Protein AF-A0A521YF79-F1 (afdb_monomer)

Structure (mmCIF, N/CA/C/O backbone):
data_AF-A0A521YF79-F1
#
_entry.id   AF-A0A521YF79-F1
#
loop_
_atom_site.group_PDB
_atom_site.id
_atom_site.type_symbol
_atom_site.label_atom_id
_atom_site.label_alt_id
_atom_site.label_comp_id
_atom_site.label_asym_id
_atom_site.label_entity_id
_atom_site.label_seq_id
_atom_site.pdbx_PDB_ins_code
_atom_site.Cartn_x
_atom_site.Cartn_y
_atom_site.Cartn_z
_atom_site.occupancy
_atom_site.B_iso_or_equiv
_atom_site.auth_seq_id
_atom_site.auth_comp_id
_atom_site.auth_asym_id
_atom_site.auth_atom_id
_atom_site.pdbx_PDB_model_num
ATOM 1 N N . MET A 1 1 ? -11.807 -12.920 22.737 1.00 32.53 1 MET A N 1
ATOM 2 C CA . MET A 1 1 ? -11.518 -11.743 23.585 1.00 32.53 1 MET A CA 1
ATOM 3 C C . MET A 1 1 ? -12.233 -10.528 22.990 1.00 32.53 1 MET A C 1
ATOM 5 O O . MET A 1 1 ? -11.825 -10.024 21.957 1.00 32.53 1 MET A O 1
ATOM 9 N N . THR A 1 2 ? -13.391 -10.217 23.580 1.00 38.47 2 THR A N 1
ATOM 10 C CA . THR A 1 2 ? -14.218 -8.989 23.539 1.00 38.47 2 THR A CA 1
ATOM 11 C C . THR A 1 2 ? -14.246 -8.106 22.280 1.00 38.47 2 THR A C 1
ATOM 13 O O . THR A 1 2 ? -13.446 -7.185 22.132 1.00 38.47 2 THR A O 1
ATOM 16 N N . ALA A 1 3 ? -15.305 -8.268 21.481 1.00 43.59 3 ALA A N 1
ATOM 17 C CA . ALA A 1 3 ? -15.919 -7.155 20.762 1.00 43.59 3 ALA A CA 1
ATOM 18 C C . ALA A 1 3 ? -16.596 -6.236 21.797 1.00 43.59 3 ALA A C 1
ATOM 20 O O . ALA A 1 3 ? -17.521 -6.664 22.485 1.00 43.59 3 ALA A O 1
ATOM 21 N N . LYS A 1 4 ? -16.115 -5.001 21.970 1.00 49.34 4 LYS A N 1
ATOM 22 C CA . LYS A 1 4 ? -16.748 -4.004 22.848 1.00 49.34 4 LYS A CA 1
ATOM 23 C C . LYS A 1 4 ? -16.810 -2.657 22.126 1.00 49.34 4 LYS A C 1
ATOM 25 O O . LYS A 1 4 ? -15.784 -2.159 21.680 1.00 49.34 4 LYS A O 1
ATOM 30 N N . ASN A 1 5 ? -18.031 -2.126 22.026 1.00 42.56 5 ASN A N 1
ATOM 31 C CA . ASN A 1 5 ? -18.430 -0.781 21.594 1.00 42.56 5 ASN A CA 1
ATOM 32 C C . ASN A 1 5 ? -17.897 -0.275 20.244 1.00 42.56 5 ASN A C 1
ATOM 34 O O . ASN A 1 5 ? -16.921 0.469 20.190 1.00 42.56 5 ASN A O 1
ATOM 38 N N . ARG A 1 6 ? -18.631 -0.560 19.159 1.00 48.97 6 ARG A N 1
ATOM 39 C CA . ARG A 1 6 ? -18.627 0.302 17.966 1.00 48.97 6 ARG A CA 1
ATOM 40 C C . ARG A 1 6 ? -19.887 1.183 17.998 1.00 48.97 6 ARG A C 1
ATOM 42 O O . ARG A 1 6 ? -20.964 0.632 18.224 1.00 48.97 6 ARG A O 1
ATOM 49 N N . PRO A 1 7 ? -19.776 2.514 17.828 1.00 41.75 7 PRO A N 1
ATOM 50 C CA . PRO A 1 7 ? -20.937 3.399 17.773 1.00 41.75 7 PRO A CA 1
ATOM 51 C C . PRO A 1 7 ? -21.887 2.954 16.653 1.00 41.75 7 PRO A C 1
ATOM 53 O O . PRO A 1 7 ? -21.443 2.594 15.558 1.00 41.75 7 PRO A O 1
ATOM 56 N N . ALA A 1 8 ? -23.188 2.946 16.950 1.00 38.41 8 ALA A N 1
ATOM 57 C CA . ALA A 1 8 ? -24.233 2.604 15.994 1.00 38.41 8 ALA A CA 1
ATOM 58 C C . ALA A 1 8 ? -24.123 3.527 14.766 1.00 38.41 8 ALA A C 1
ATOM 60 O O . ALA A 1 8 ? -24.220 4.743 14.898 1.00 38.41 8 ALA A O 1
ATOM 61 N N . GLY A 1 9 ? -23.856 2.948 13.590 1.00 41.12 9 GLY A N 1
ATOM 62 C CA . GLY A 1 9 ? -23.744 3.675 12.317 1.00 41.12 9 GLY A CA 1
ATOM 63 C C . GLY A 1 9 ? -22.442 3.458 11.537 1.00 41.12 9 GLY A C 1
ATOM 64 O O . GLY A 1 9 ? -22.407 3.738 10.342 1.00 41.12 9 GLY A O 1
ATOM 65 N N . VAL A 1 10 ? -21.384 2.905 12.147 1.00 46.41 10 VAL A N 1
ATOM 66 C CA . VAL A 1 10 ? -20.130 2.615 11.421 1.00 46.41 10 VAL A CA 1
ATOM 67 C C . VAL A 1 10 ? -20.162 1.193 10.856 1.00 46.41 10 VAL A C 1
ATOM 69 O O . VAL A 1 10 ? -19.776 0.228 11.519 1.00 46.41 10 VAL A O 1
ATOM 72 N N . PHE A 1 11 ? -20.619 1.060 9.608 1.00 42.28 11 PHE A N 1
ATOM 73 C CA . PHE A 1 11 ? -20.549 -0.194 8.852 1.00 42.28 11 PHE A CA 1
ATOM 74 C C . PHE A 1 11 ? -19.106 -0.426 8.378 1.00 42.28 11 PHE A C 1
ATOM 76 O O . PHE A 1 11 ? -18.730 -0.075 7.260 1.00 42.28 11 PHE A O 1
ATOM 83 N N . CYS A 1 12 ? -18.251 -0.956 9.254 1.00 48.25 12 CYS A N 1
ATOM 84 C CA . CYS A 1 12 ? -16.934 -1.435 8.840 1.00 48.25 12 CYS A CA 1
ATOM 85 C C . CYS A 1 12 ? -17.114 -2.586 7.846 1.00 48.25 12 CYS A C 1
ATOM 87 O O . CYS A 1 12 ? -18.005 -3.411 8.024 1.00 48.25 12 CYS A O 1
ATOM 89 N N . ILE A 1 13 ? -16.236 -2.699 6.849 1.00 57.06 13 ILE A N 1
ATOM 90 C CA . ILE A 1 13 ? -16.133 -3.947 6.079 1.00 57.06 13 ILE A CA 1
ATOM 91 C C . ILE A 1 13 ? -15.818 -5.045 7.114 1.00 57.06 13 ILE A C 1
ATOM 93 O O . ILE A 1 13 ? -14.790 -4.959 7.781 1.00 57.06 13 ILE A O 1
ATOM 97 N N . GLU A 1 14 ? -16.700 -6.008 7.370 1.00 50.09 14 GLU A N 1
ATOM 98 C CA . GLU A 1 14 ? -16.468 -7.023 8.412 1.00 50.09 14 GLU A CA 1
ATOM 99 C C . GLU A 1 14 ? -15.633 -8.198 7.866 1.00 50.09 14 GLU A C 1
ATOM 101 O O . GLU A 1 14 ? -15.559 -8.406 6.659 1.00 50.09 14 GLU A O 1
ATOM 106 N N . GLY A 1 15 ? -14.920 -8.920 8.737 1.00 63.69 15 GLY A N 1
ATOM 107 C CA . GLY A 1 15 ? -14.147 -10.124 8.380 1.00 63.69 15 GLY A CA 1
ATOM 108 C C . GLY A 1 15 ? -12.692 -9.894 7.944 1.00 63.69 15 GLY A C 1
ATOM 109 O O . GLY A 1 15 ? -11.784 -10.470 8.539 1.00 63.69 15 GLY A O 1
ATOM 110 N N . GLU A 1 16 ? -12.434 -9.019 6.966 1.00 68.94 16 GLU A N 1
ATOM 111 C CA . GLU A 1 16 ? -11.129 -9.020 6.274 1.00 68.94 16 GLU A CA 1
ATOM 112 C C . GLU A 1 16 ? -10.067 -8.063 6.845 1.00 68.94 16 GLU A C 1
ATOM 114 O O . GLU A 1 16 ? -10.344 -6.908 7.169 1.00 68.94 16 GLU A O 1
ATOM 119 N N . LYS A 1 17 ? -8.800 -8.495 6.924 1.00 86.50 17 LYS A N 1
ATOM 120 C CA . LYS A 1 17 ? -7.675 -7.638 7.375 1.00 86.50 17 LYS A CA 1
ATOM 121 C C . LYS A 1 17 ? -7.169 -6.674 6.293 1.00 86.50 17 LYS A C 1
ATOM 123 O O . LYS A 1 17 ? -6.394 -5.763 6.601 1.00 86.50 17 LYS A O 1
ATOM 128 N N . VAL A 1 18 ? -7.588 -6.877 5.044 1.00 92.56 18 VAL A N 1
ATOM 129 C CA . VAL A 1 18 ? -7.072 -6.181 3.860 1.00 92.56 18 VAL A CA 1
ATOM 130 C C . VAL A 1 18 ? -8.225 -5.687 2.988 1.00 92.56 18 VAL A C 1
ATOM 132 O O . VAL A 1 18 ? -9.182 -6.419 2.770 1.00 92.56 18 VAL A O 1
ATOM 135 N N . GLY A 1 19 ? -8.132 -4.457 2.485 1.00 94.50 19 GLY A N 1
ATOM 136 C CA . GLY A 1 19 ? -8.908 -3.982 1.337 1.00 94.50 19 GLY A CA 1
ATOM 137 C C . GLY A 1 19 ? -7.990 -3.894 0.125 1.00 94.50 19 GLY A C 1
ATOM 138 O O . GLY A 1 19 ? -7.004 -3.167 0.184 1.00 94.50 19 GLY A O 1
ATOM 139 N N . TYR A 1 20 ? -8.273 -4.649 -0.934 1.00 95.50 20 TYR A N 1
ATOM 140 C CA . TYR A 1 20 ? -7.418 -4.754 -2.119 1.00 95.50 20 TYR A CA 1
ATOM 141 C C . TYR A 1 20 ? -8.060 -4.052 -3.322 1.00 95.50 20 TYR A C 1
ATOM 143 O O . TYR A 1 20 ? -9.205 -4.330 -3.670 1.00 95.50 20 TYR A O 1
ATOM 151 N N . PHE A 1 21 ? -7.317 -3.134 -3.939 1.00 94.94 21 PHE A N 1
ATOM 152 C CA . PHE A 1 21 ? -7.740 -2.303 -5.064 1.00 94.94 21 PHE A CA 1
ATOM 153 C C . PHE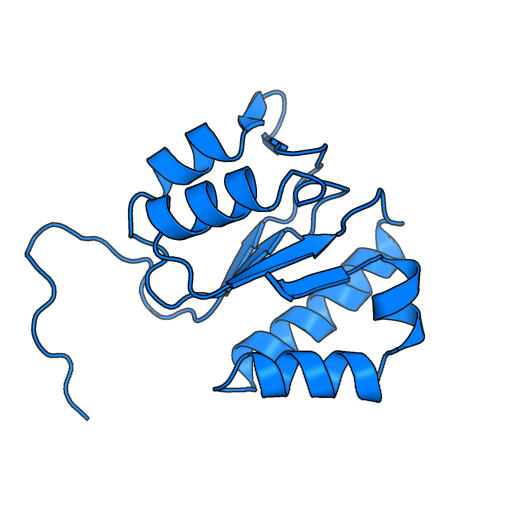 A 1 21 ? -6.851 -2.605 -6.275 1.00 94.94 21 PHE A C 1
ATOM 155 O O . PHE A 1 21 ? -5.786 -2.010 -6.432 1.00 94.94 21 PHE A O 1
ATOM 162 N N . ALA A 1 22 ? -7.292 -3.543 -7.114 1.00 92.69 22 ALA A N 1
ATOM 163 C CA . ALA A 1 22 ? -6.615 -3.953 -8.345 1.00 92.69 22 ALA A CA 1
ATOM 164 C C . ALA A 1 22 ? -7.231 -3.238 -9.552 1.00 92.69 22 ALA A C 1
ATOM 166 O O . ALA A 1 22 ? -8.137 -3.748 -10.212 1.00 92.69 22 ALA A O 1
ATOM 167 N N . PHE A 1 23 ? -6.783 -2.014 -9.803 1.00 91.88 23 PHE A N 1
ATOM 168 C CA . PHE A 1 23 ? -7.292 -1.170 -10.882 1.00 91.88 23 PHE A CA 1
ATOM 169 C C . PHE A 1 23 ? -6.132 -0.580 -11.678 1.00 91.88 23 PHE A C 1
ATOM 171 O O . PHE A 1 23 ? -4.988 -0.578 -11.227 1.00 91.88 23 PHE A O 1
ATOM 178 N N . HIS A 1 24 ? -6.423 0.009 -12.838 1.00 92.12 24 HIS A N 1
ATOM 179 C CA . HIS A 1 24 ? -5.457 0.944 -13.410 1.00 92.12 24 HIS A CA 1
ATOM 180 C C . HIS A 1 24 ? -5.264 2.114 -12.446 1.00 92.12 24 HIS A C 1
ATOM 182 O O . HIS A 1 24 ? -6.230 2.601 -11.853 1.00 92.12 24 HIS A O 1
ATOM 188 N N . GLY A 1 25 ? -4.021 2.553 -12.306 1.00 92.69 25 GLY A N 1
ATOM 189 C CA . GLY A 1 25 ? -3.648 3.616 -11.392 1.00 92.69 25 GLY A CA 1
ATOM 190 C C . GLY A 1 25 ? -2.871 4.721 -12.089 1.00 92.69 25 GLY A C 1
ATOM 191 O O . GLY A 1 25 ? -2.324 4.556 -13.178 1.00 92.69 25 GLY A O 1
ATOM 192 N N . SER A 1 26 ? -2.869 5.871 -11.442 1.00 94.88 26 SER A N 1
ATOM 193 C CA . SER A 1 26 ? -1.968 6.996 -11.681 1.00 94.88 26 SER A CA 1
ATOM 194 C C . SER A 1 26 ? -1.737 7.659 -10.320 1.00 94.88 26 SER A C 1
ATOM 196 O O . SER A 1 26 ? -2.496 7.355 -9.394 1.00 94.88 26 SER A O 1
ATOM 198 N N . PRO A 1 27 ? -0.744 8.547 -10.152 1.00 97.69 27 PRO A N 1
ATOM 199 C CA . PRO A 1 27 ? -0.531 9.249 -8.886 1.00 97.69 27 PRO A CA 1
ATOM 200 C C . PRO A 1 27 ? -1.838 9.771 -8.269 1.00 97.69 27 PRO A C 1
ATOM 202 O O . PRO A 1 27 ? -2.594 10.500 -8.912 1.00 97.69 27 PRO A O 1
ATOM 205 N N . GLY A 1 28 ? -2.148 9.306 -7.056 1.00 97.31 28 GLY A N 1
ATOM 206 C CA . GLY A 1 28 ? -3.320 9.727 -6.285 1.00 97.31 28 GLY A CA 1
ATOM 207 C C . GLY A 1 28 ? -4.670 9.241 -6.808 1.00 97.31 28 GLY A C 1
ATOM 208 O O . GLY A 1 28 ? -5.694 9.700 -6.320 1.00 97.31 28 GLY A O 1
ATOM 209 N N . THR A 1 29 ? -4.714 8.338 -7.793 1.00 97.44 29 THR A N 1
ATOM 210 C CA . THR A 1 29 ? -5.959 7.964 -8.483 1.00 97.44 29 THR A CA 1
ATOM 211 C C . THR A 1 29 ? -6.034 6.468 -8.797 1.00 97.44 29 THR A C 1
ATOM 213 O O . THR A 1 29 ? -5.041 5.838 -9.170 1.00 97.44 29 THR A O 1
ATOM 216 N N . ILE A 1 30 ? -7.243 5.906 -8.712 1.00 96.56 30 ILE A N 1
ATOM 217 C CA . ILE A 1 30 ? -7.616 4.614 -9.307 1.00 96.56 30 ILE A CA 1
ATOM 218 C C . ILE A 1 30 ? -8.641 4.822 -10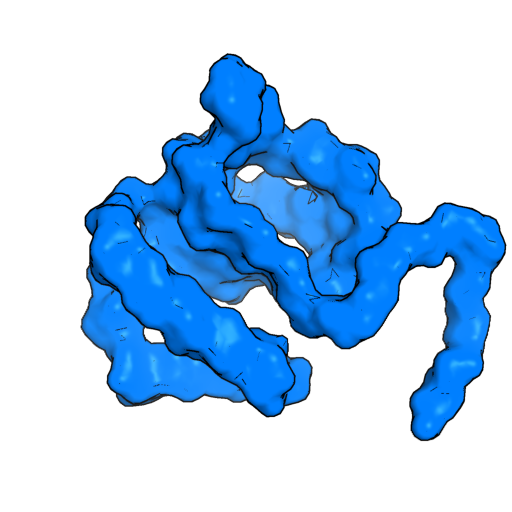.424 1.00 96.56 30 ILE A C 1
ATOM 220 O O . ILE A 1 30 ? -9.435 5.764 -10.394 1.00 96.56 30 ILE A O 1
ATOM 224 N N . ARG A 1 31 ? -8.661 3.927 -11.412 1.00 94.56 31 ARG A N 1
ATOM 225 C CA . ARG A 1 31 ? -9.584 4.003 -12.548 1.00 94.56 31 ARG A CA 1
ATOM 226 C C . ARG A 1 31 ? -10.579 2.847 -12.538 1.00 94.56 31 ARG A C 1
ATOM 228 O O . ARG A 1 31 ? -10.192 1.687 -12.657 1.00 94.56 31 ARG A O 1
ATOM 235 N N . ILE A 1 32 ? -11.868 3.172 -12.463 1.00 90.88 32 ILE A N 1
ATOM 236 C CA . ILE A 1 32 ? -12.974 2.208 -12.496 1.00 90.88 32 ILE A CA 1
ATOM 237 C C . ILE A 1 32 ? -13.758 2.415 -13.793 1.00 90.88 32 ILE A C 1
ATOM 239 O O . ILE A 1 32 ? -14.485 3.398 -13.961 1.00 90.88 32 ILE A O 1
ATOM 243 N N . GLY A 1 33 ? -13.576 1.501 -14.748 1.00 90.75 33 GLY A N 1
ATOM 244 C CA . GLY A 1 33 ? -14.075 1.676 -16.111 1.00 90.75 33 GLY A CA 1
ATOM 245 C C . GLY A 1 33 ? -13.494 2.943 -16.748 1.00 90.75 33 GLY A C 1
ATOM 246 O O . GLY A 1 33 ? -12.282 3.061 -16.911 1.00 90.75 33 GLY A O 1
ATOM 247 N N . ARG A 1 34 ? -14.362 3.905 -17.089 1.00 90.88 34 ARG A N 1
ATOM 248 C CA . ARG A 1 34 ? -13.972 5.220 -17.638 1.00 90.88 34 ARG A CA 1
ATOM 249 C C . ARG A 1 34 ? -13.844 6.321 -16.579 1.00 90.88 34 ARG A C 1
ATOM 251 O O . ARG A 1 34 ? -13.549 7.458 -16.929 1.00 90.88 34 ARG A O 1
ATOM 258 N N . LYS A 1 35 ? -14.107 6.018 -15.305 1.00 93.81 35 LYS A N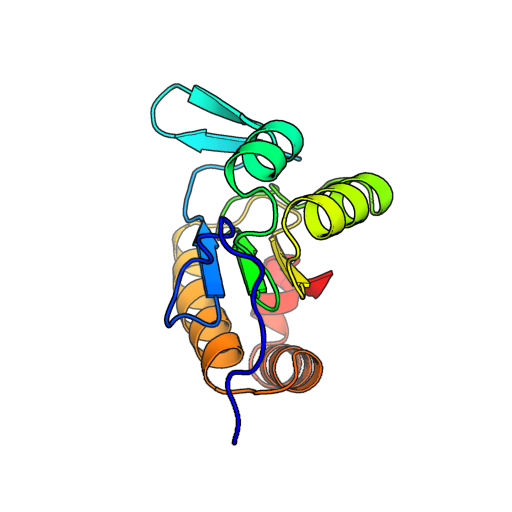 1
ATOM 259 C CA . LYS A 1 35 ? -14.077 7.001 -14.217 1.00 93.81 35 LYS A CA 1
ATOM 260 C C . LYS A 1 35 ? -12.735 6.970 -13.503 1.00 93.81 35 LYS A C 1
ATOM 262 O O . LYS A 1 35 ? -12.199 5.898 -13.238 1.00 93.81 35 LYS A O 1
ATOM 267 N N . HIS A 1 36 ? -12.249 8.151 -13.156 1.00 95.31 36 HI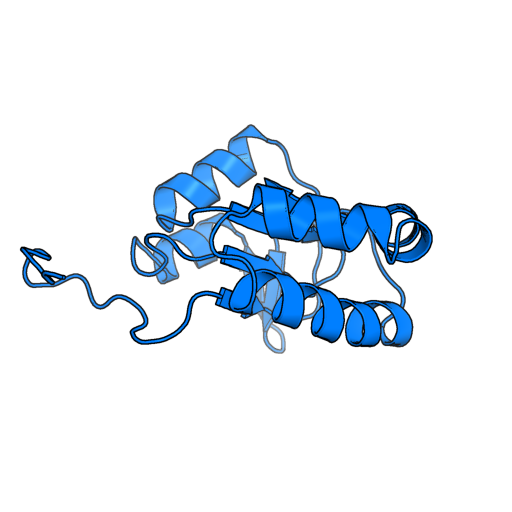S A N 1
ATOM 268 C CA . HIS A 1 36 ? -11.104 8.349 -12.280 1.00 95.31 36 HIS A CA 1
ATOM 269 C C . HIS A 1 36 ? -11.630 8.682 -10.884 1.00 95.31 36 HIS A C 1
ATOM 271 O O . HIS A 1 36 ? -12.515 9.525 -10.748 1.00 95.31 36 HIS A O 1
ATOM 277 N N . ILE A 1 37 ? -11.132 7.979 -9.872 1.00 97.06 37 ILE A N 1
ATOM 278 C CA . ILE A 1 37 ? -11.457 8.216 -8.468 1.00 97.06 37 ILE A CA 1
ATOM 279 C C . ILE A 1 37 ? -10.146 8.536 -7.765 1.00 97.06 37 ILE A C 1
ATOM 281 O O . ILE A 1 37 ? -9.280 7.666 -7.647 1.00 97.06 37 ILE A O 1
ATOM 285 N N . ASP A 1 38 ? -9.997 9.785 -7.341 1.00 97.56 38 ASP A N 1
ATOM 286 C CA . ASP A 1 38 ? -8.848 10.212 -6.553 1.00 97.56 38 ASP A CA 1
ATOM 287 C C . ASP A 1 38 ? -8.908 9.664 -5.113 1.00 97.56 38 ASP A C 1
ATOM 289 O O . ASP A 1 38 ? -9.947 9.187 -4.634 1.00 97.56 38 ASP A O 1
ATOM 293 N N . LEU A 1 39 ? -7.771 9.694 -4.416 1.00 97.25 39 LEU A N 1
ATOM 294 C CA . LEU A 1 39 ? -7.662 9.216 -3.039 1.00 97.25 39 LEU A CA 1
ATOM 295 C C . LEU A 1 39 ? -8.556 10.010 -2.083 1.00 97.25 39 LEU A C 1
ATOM 297 O O . LEU A 1 39 ? -9.089 9.434 -1.139 1.00 97.25 39 LEU A O 1
ATOM 301 N N . GLU A 1 40 ? -8.781 11.300 -2.316 1.00 97.31 40 GLU A N 1
ATOM 302 C CA . GLU A 1 40 ? -9.637 12.119 -1.457 1.00 97.31 40 GLU A CA 1
ATOM 303 C C . GLU A 1 40 ? -11.098 11.639 -1.510 1.00 97.31 40 GLU A C 1
ATOM 305 O O . GLU A 1 40 ? -11.727 11.376 -0.480 1.00 97.31 40 GLU A O 1
ATOM 310 N N . HIS A 1 41 ? -11.617 11.443 -2.721 1.00 96.88 41 HIS A N 1
ATOM 311 C CA . HIS A 1 41 ? -12.937 10.910 -3.009 1.00 96.88 41 HIS A CA 1
ATOM 312 C C . HIS A 1 41 ? -13.068 9.481 -2.492 1.00 96.88 41 HIS A C 1
ATOM 314 O O . HIS A 1 41 ? -14.027 9.178 -1.780 1.00 96.88 41 HIS A O 1
ATOM 320 N N . LEU A 1 42 ? -12.107 8.603 -2.796 1.00 96.38 42 LEU A N 1
ATOM 321 C CA . LEU A 1 42 ? -12.098 7.237 -2.270 1.00 96.38 42 LEU A CA 1
ATOM 322 C C . LEU A 1 42 ? -12.086 7.236 -0.735 1.00 96.38 42 LEU A C 1
ATOM 324 O 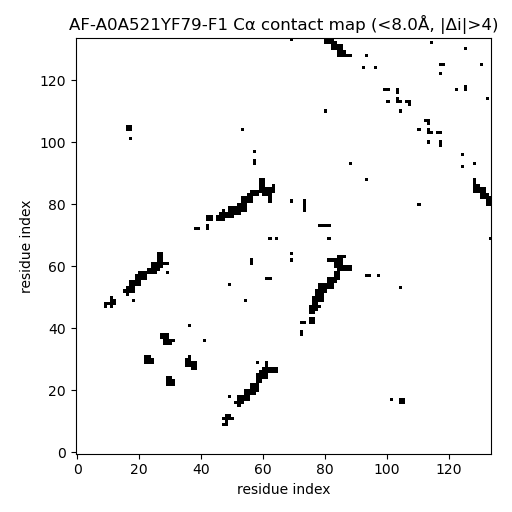O . LEU A 1 42 ? -12.769 6.430 -0.104 1.00 96.38 42 LEU A O 1
ATOM 328 N N . GLY A 1 43 ? -11.349 8.167 -0.132 1.00 96.69 43 GLY A N 1
ATOM 329 C CA . GLY A 1 43 ? -11.264 8.347 1.310 1.00 96.69 43 GLY A CA 1
ATOM 330 C C . GLY A 1 43 ? -12.625 8.669 1.911 1.00 96.69 43 GLY A C 1
ATOM 331 O O . GLY A 1 43 ? -13.022 8.029 2.883 1.00 96.69 43 GLY A O 1
ATOM 332 N N . ARG A 1 44 ? -13.368 9.596 1.294 1.00 95.75 44 ARG A N 1
ATOM 333 C CA . ARG A 1 44 ? -14.753 9.915 1.676 1.00 95.75 44 ARG A CA 1
ATOM 334 C C . ARG A 1 44 ? -15.715 8.748 1.470 1.00 95.75 44 ARG A C 1
ATOM 336 O O . ARG A 1 44 ? -16.584 8.551 2.302 1.00 95.75 44 ARG A O 1
ATOM 343 N N . LEU A 1 45 ? -15.567 7.957 0.406 1.00 93.56 45 LEU A N 1
ATOM 344 C CA . LEU A 1 45 ? -16.411 6.769 0.204 1.00 93.56 45 LEU A CA 1
ATOM 345 C C . LEU A 1 45 ? -16.194 5.717 1.298 1.00 93.56 45 LEU A C 1
ATOM 347 O O . LEU A 1 45 ? -17.127 5.021 1.699 1.00 93.56 45 LEU A O 1
ATOM 351 N N . LEU A 1 46 ? -14.949 5.579 1.755 1.00 92.62 46 LEU A N 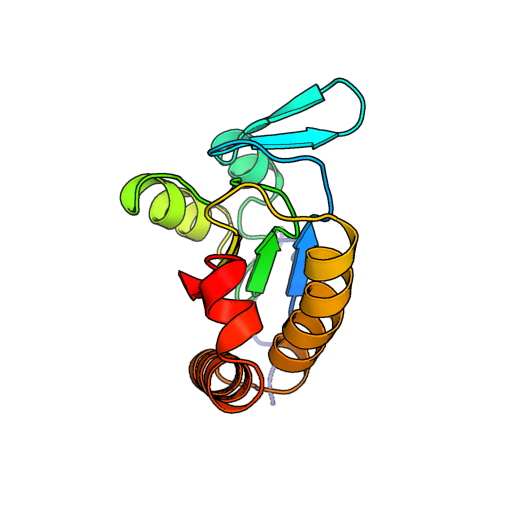1
ATOM 352 C CA . LEU A 1 46 ? -14.578 4.616 2.781 1.00 92.62 46 LEU A CA 1
ATOM 353 C C . LEU A 1 46 ? -14.822 5.119 4.202 1.00 92.62 46 LEU A C 1
ATOM 355 O O . LEU A 1 46 ? -14.993 4.268 5.056 1.00 92.62 46 LEU A O 1
ATOM 359 N N . GLU A 1 47 ? -14.781 6.425 4.476 1.00 93.00 47 GLU A N 1
ATOM 360 C CA . GLU A 1 47 ? -15.123 7.096 5.748 1.00 93.00 47 GLU A CA 1
ATOM 361 C C . GLU A 1 47 ? -15.077 6.195 7.000 1.00 93.00 47 GLU A C 1
ATOM 363 O O . GLU A 1 47 ? -16.084 5.645 7.447 1.00 93.00 47 GLU A O 1
ATOM 368 N N . LYS A 1 48 ? -13.884 6.006 7.578 1.00 92.31 48 LYS A N 1
ATOM 369 C CA . LYS A 1 48 ? -13.642 5.167 8.777 1.00 92.31 48 LYS A CA 1
ATOM 370 C C . LYS A 1 48 ? -13.983 3.672 8.664 1.00 92.31 48 LYS A C 1
ATOM 372 O O . LYS A 1 48 ? -13.666 2.909 9.576 1.00 92.31 48 LYS A O 1
ATOM 377 N N . ARG A 1 49 ? -14.535 3.189 7.551 1.00 90.69 49 ARG A N 1
ATOM 378 C CA . ARG A 1 49 ? -14.872 1.767 7.337 1.00 90.69 49 ARG A CA 1
ATOM 379 C C . ARG A 1 49 ? -13.644 0.879 7.123 1.00 90.69 49 ARG A C 1
ATOM 381 O O . ARG A 1 49 ? -13.776 -0.348 7.139 1.00 90.69 49 ARG A O 1
ATOM 388 N N . ALA A 1 50 ? -12.453 1.469 6.966 1.00 92.94 50 ALA A N 1
ATOM 389 C CA . ALA A 1 50 ? -11.179 0.757 6.882 1.00 92.94 50 ALA A CA 1
ATOM 390 C C . ALA A 1 50 ? -10.438 0.643 8.227 1.00 92.94 50 ALA A C 1
ATOM 392 O O . ALA A 1 50 ? -9.250 0.312 8.240 1.00 92.94 50 ALA A O 1
ATOM 393 N N . GLN A 1 51 ? -11.118 0.893 9.354 1.00 92.06 51 GLN A N 1
ATOM 394 C CA . GLN A 1 51 ? -10.510 0.891 10.685 1.00 92.06 51 GLN A CA 1
ATOM 395 C C . GLN A 1 51 ? -9.659 -0.364 10.941 1.00 92.06 51 GLN A C 1
ATOM 397 O O . GLN A 1 51 ? -10.161 -1.489 10.945 1.00 92.06 51 GLN A O 1
ATOM 402 N N . GLY A 1 52 ? -8.355 -0.167 11.162 1.00 89.38 52 GLY A N 1
ATOM 403 C CA . GLY A 1 52 ? -7.414 -1.247 11.490 1.00 89.38 52 GLY A CA 1
ATOM 404 C C . GLY A 1 52 ? -6.968 -2.125 10.309 1.00 89.38 52 GLY A C 1
ATOM 405 O O . GLY A 1 52 ? -6.139 -3.018 10.501 1.00 89.38 52 GLY A O 1
ATOM 406 N N . LYS A 1 53 ? -7.459 -1.868 9.092 1.00 92.50 53 LYS A N 1
ATOM 407 C CA . LYS A 1 53 ? -7.153 -2.662 7.891 1.00 92.50 53 LYS A CA 1
ATOM 408 C C . LYS A 1 53 ? -5.913 -2.159 7.163 1.00 92.50 53 LYS A C 1
ATOM 410 O O . LYS A 1 53 ? -5.543 -0.990 7.265 1.00 92.50 53 LYS A O 1
ATOM 415 N N . THR A 1 54 ? -5.289 -3.048 6.402 1.00 95.81 54 THR A N 1
ATOM 416 C CA . THR A 1 54 ? -4.339 -2.672 5.351 1.00 95.81 54 THR A CA 1
ATOM 417 C C . THR A 1 54 ? -5.123 -2.331 4.087 1.00 95.81 54 THR A C 1
ATOM 419 O O . THR A 1 54 ? -5.860 -3.182 3.600 1.00 95.81 54 THR A O 1
ATOM 422 N N . LEU A 1 55 ? -4.977 -1.126 3.538 1.00 97.00 55 LEU A N 1
ATOM 423 C CA . LEU A 1 55 ? -5.473 -0.828 2.192 1.00 97.00 55 LEU A CA 1
ATOM 424 C C . LEU A 1 55 ? -4.332 -1.046 1.205 1.00 97.00 55 LEU A C 1
ATOM 426 O O . LEU A 1 55 ? -3.304 -0.383 1.306 1.00 97.00 55 LEU A O 1
ATOM 430 N N . TYR A 1 56 ? -4.493 -2.003 0.298 1.00 97.50 56 TYR A N 1
ATOM 431 C CA . TYR A 1 56 ? -3.492 -2.375 -0.687 1.00 97.50 56 TYR A CA 1
ATOM 432 C C . TYR A 1 56 ? -3.934 -1.975 -2.095 1.00 97.50 56 TYR A C 1
ATOM 434 O O . TYR A 1 56 ? -4.926 -2.482 -2.612 1.00 97.50 56 TYR A O 1
ATOM 442 N N . PHE A 1 57 ? -3.165 -1.090 -2.715 1.00 97.12 57 PHE A N 1
ATOM 443 C CA . PHE A 1 57 ? -3.302 -0.665 -4.098 1.00 97.12 57 PHE A CA 1
ATOM 444 C C . PHE A 1 57 ? -2.405 -1.516 -4.999 1.00 97.12 57 PHE A C 1
ATOM 446 O O . PHE A 1 57 ? -1.217 -1.224 -5.157 1.00 97.12 57 PHE A O 1
ATOM 453 N N . GLY A 1 58 ? -2.992 -2.551 -5.605 1.00 94.44 58 GLY A N 1
ATOM 454 C CA . GLY A 1 58 ? -2.405 -3.306 -6.718 1.00 94.44 58 GLY A CA 1
ATOM 455 C C . GLY A 1 58 ? -2.541 -2.531 -8.029 1.00 94.44 58 GLY A C 1
ATOM 456 O O . GLY A 1 58 ? -3.035 -3.053 -9.023 1.00 94.44 58 GLY A O 1
ATOM 457 N N . SER A 1 59 ? -2.220 -1.238 -7.993 1.00 91.50 59 SER A N 1
ATOM 458 C CA . SER A 1 59 ? -2.440 -0.287 -9.077 1.00 91.50 59 SER A CA 1
ATOM 459 C C . SER A 1 59 ? -1.201 0.578 -9.282 1.00 91.50 59 SER A C 1
ATOM 461 O O . SER A 1 59 ? -0.554 1.008 -8.322 1.00 91.50 59 SER A O 1
ATOM 463 N N . CYS A 1 60 ? -0.859 0.825 -10.548 1.00 93.50 60 CYS A N 1
ATOM 464 C CA . CYS A 1 60 ? 0.321 1.595 -10.938 1.00 93.50 60 CYS A CA 1
ATOM 465 C C . CYS A 1 60 ? 0.333 2.980 -10.286 1.00 93.50 60 CYS A C 1
ATOM 467 O O . CYS A 1 60 ? -0.646 3.717 -10.383 1.00 93.50 60 CYS A O 1
ATOM 469 N N . SER A 1 61 ? 1.446 3.340 -9.650 1.00 95.38 61 SER A N 1
ATOM 470 C CA . SER A 1 61 ? 1.731 4.693 -9.151 1.00 95.38 61 SER A CA 1
ATOM 471 C C . SER A 1 61 ? 0.701 5.320 -8.195 1.00 95.38 61 SER A C 1
ATOM 473 O O . SER A 1 61 ? 0.891 6.461 -7.791 1.00 95.38 61 SER A O 1
ATOM 475 N N . THR A 1 62 ? -0.369 4.636 -7.775 1.00 96.69 62 THR A N 1
ATOM 476 C CA . THR A 1 62 ? -1.465 5.265 -7.012 1.00 96.69 62 THR A CA 1
ATOM 477 C C . THR A 1 62 ? -0.998 5.871 -5.695 1.00 96.69 62 THR A C 1
ATOM 479 O O . THR A 1 62 ? -1.478 6.930 -5.302 1.00 96.69 62 THR A O 1
ATOM 482 N N . VAL A 1 63 ? -0.015 5.248 -5.044 1.00 96.88 63 VAL A N 1
ATOM 483 C CA . VAL A 1 63 ? 0.564 5.747 -3.788 1.00 96.88 63 VAL A CA 1
ATOM 484 C C . VAL A 1 63 ? 1.812 6.612 -4.007 1.00 96.88 63 VAL A C 1
ATOM 486 O O . VAL A 1 63 ? 2.520 6.931 -3.053 1.00 96.88 63 VAL A O 1
ATOM 489 N N . GLN A 1 64 ? 2.106 6.999 -5.253 1.00 97.31 64 GLN A N 1
ATOM 490 C CA . GLN A 1 64 ? 3.151 7.962 -5.608 1.00 97.31 64 GLN A CA 1
ATOM 491 C C . GLN A 1 64 ? 2.664 9.401 -5.371 1.00 97.31 64 GLN A C 1
ATOM 493 O O . GLN A 1 64 ? 2.589 10.213 -6.289 1.00 97.31 64 GLN A O 1
ATOM 498 N N . VAL A 1 65 ? 2.314 9.712 -4.127 1.00 97.00 65 VAL A N 1
ATOM 499 C CA . VAL A 1 65 ? 1.857 11.042 -3.705 1.00 97.00 65 VAL A CA 1
ATOM 500 C C . VAL A 1 65 ? 2.633 11.496 -2.474 1.00 97.00 65 VAL A C 1
ATOM 502 O O . VAL A 1 65 ? 3.485 10.764 -1.960 1.00 97.00 65 VAL A O 1
ATOM 505 N N . SER A 1 66 ? 2.387 12.724 -2.021 1.00 96.81 66 SER A N 1
ATOM 506 C CA . SER A 1 66 ? 3.055 13.251 -0.830 1.00 96.81 66 SER A CA 1
ATOM 507 C C . SER A 1 66 ? 2.686 12.453 0.427 1.00 96.81 66 SER A C 1
ATOM 509 O O . SER A 1 66 ? 1.583 11.914 0.538 1.00 96.81 66 SER A O 1
ATOM 511 N N . ASP A 1 67 ? 3.586 12.422 1.412 1.00 95.88 67 ASP A N 1
ATOM 512 C CA . ASP A 1 67 ? 3.296 11.791 2.706 1.00 95.88 67 ASP A CA 1
ATOM 513 C C . ASP A 1 67 ? 2.092 12.448 3.397 1.00 95.88 67 ASP A C 1
ATOM 515 O O . ASP A 1 67 ? 1.255 11.753 3.964 1.00 95.88 67 ASP A O 1
ATOM 519 N N . ALA A 1 68 ? 1.932 13.769 3.259 1.00 97.12 68 ALA A N 1
ATOM 520 C CA . ALA A 1 68 ? 0.785 14.496 3.797 1.00 97.12 68 ALA A CA 1
ATOM 521 C C . ALA A 1 68 ? -0.553 14.014 3.205 1.00 97.12 68 ALA A C 1
ATOM 523 O O . ALA A 1 68 ? -1.540 13.889 3.935 1.00 97.12 68 ALA A O 1
ATOM 524 N N . GLU A 1 69 ? -0.584 13.720 1.903 1.00 97.38 69 GLU A N 1
ATOM 525 C CA . GLU A 1 69 ? -1.770 13.210 1.213 1.00 97.38 69 GLU A CA 1
ATOM 526 C C . GLU A 1 69 ? -2.092 11.770 1.630 1.00 97.38 69 GLU A C 1
ATOM 528 O O . GLU A 1 69 ? -3.239 11.475 1.977 1.00 97.38 69 GLU A O 1
ATOM 533 N N . LEU A 1 70 ? -1.089 10.884 1.693 1.00 97.19 70 LEU A N 1
ATOM 534 C CA . LEU A 1 70 ? -1.285 9.516 2.189 1.00 97.19 70 LEU A CA 1
ATOM 535 C C . LEU A 1 70 ? -1.727 9.496 3.652 1.00 97.19 70 LEU A C 1
ATOM 537 O O . LEU A 1 70 ? -2.629 8.736 4.009 1.00 97.19 70 LEU A O 1
ATOM 541 N N . ASP A 1 71 ? -1.142 10.345 4.492 1.00 97.19 71 ASP A N 1
ATOM 542 C CA . ASP A 1 71 ? -1.528 10.470 5.891 1.00 97.19 71 ASP A CA 1
ATOM 543 C C . ASP A 1 71 ? -2.962 10.982 6.024 1.00 97.19 71 ASP A C 1
ATOM 545 O O . ASP A 1 71 ? -3.720 10.497 6.868 1.00 97.19 71 ASP A 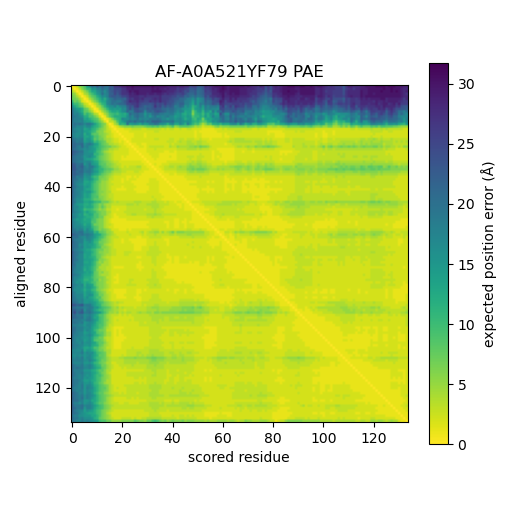O 1
ATOM 549 N N . GLN A 1 72 ? -3.370 11.929 5.175 1.00 97.50 72 GLN A N 1
ATOM 550 C CA . GLN A 1 72 ? -4.752 12.389 5.133 1.00 97.50 72 GLN A CA 1
ATOM 551 C C . GLN A 1 72 ? -5.695 11.266 4.700 1.00 97.50 72 GLN A C 1
ATOM 553 O O . GLN A 1 72 ? -6.692 11.022 5.378 1.00 97.50 72 GLN A O 1
ATOM 558 N N . PHE A 1 73 ? -5.365 10.529 3.639 1.00 97.81 73 PHE A N 1
ATOM 559 C CA . PHE A 1 73 ? -6.147 9.380 3.186 1.00 97.81 73 PHE A CA 1
ATOM 560 C C . PHE A 1 73 ? -6.286 8.313 4.282 1.00 97.81 73 PHE A C 1
ATOM 562 O O . PHE A 1 73 ? -7.387 7.849 4.594 1.00 97.81 73 PHE A O 1
ATOM 569 N N . LYS A 1 74 ? -5.182 7.969 4.944 1.00 97.12 74 LYS A N 1
ATOM 570 C CA . LYS A 1 74 ? -5.138 7.030 6.069 1.00 97.12 74 LYS A CA 1
ATOM 571 C C . LYS A 1 74 ? -5.999 7.505 7.241 1.00 97.12 74 LYS A C 1
ATOM 573 O O . LYS A 1 74 ? -6.788 6.724 7.777 1.00 97.12 74 LYS A O 1
ATOM 578 N N . ARG A 1 75 ? -5.923 8.794 7.602 1.00 96.88 75 ARG A N 1
ATOM 579 C CA . ARG A 1 75 ? -6.781 9.405 8.631 1.00 96.88 75 ARG A CA 1
ATOM 580 C C . ARG A 1 75 ? -8.255 9.324 8.251 1.00 96.88 75 ARG A C 1
ATOM 582 O O . ARG A 1 75 ? -9.050 8.894 9.086 1.00 96.88 75 ARG A O 1
ATOM 589 N N . THR A 1 76 ? -8.633 9.703 7.034 1.00 97.25 76 THR A N 1
ATOM 590 C CA . THR A 1 76 ? -10.034 9.709 6.577 1.00 97.25 76 THR A CA 1
ATOM 591 C C . THR A 1 76 ? -10.628 8.298 6.564 1.00 97.25 76 THR A C 1
ATOM 593 O O . THR A 1 76 ? -11.730 8.073 7.063 1.00 97.25 76 THR A O 1
ATOM 596 N N . THR A 1 77 ? -9.870 7.318 6.074 1.00 96.31 77 THR A N 1
ATOM 597 C CA . THR A 1 77 ? -10.323 5.922 5.954 1.00 96.31 77 THR A CA 1
ATOM 598 C C . THR A 1 77 ? -10.276 5.139 7.270 1.00 96.31 77 THR A C 1
ATOM 600 O O . THR A 1 77 ? -11.008 4.161 7.424 1.00 96.31 77 THR A O 1
ATOM 603 N N . GLY A 1 78 ? -9.426 5.540 8.222 1.00 95.25 78 GLY A N 1
ATOM 604 C CA . GLY A 1 78 ? -9.129 4.766 9.435 1.00 95.25 78 GLY A CA 1
ATOM 605 C C . GLY A 1 78 ? -8.147 3.608 9.205 1.00 95.25 78 GLY A C 1
ATOM 606 O O . GLY A 1 78 ? -7.944 2.779 10.097 1.00 95.25 78 GLY A O 1
ATOM 607 N N . ALA A 1 79 ? -7.538 3.525 8.019 1.00 95.56 79 ALA A N 1
ATOM 608 C CA . ALA A 1 79 ? -6.614 2.455 7.676 1.00 95.56 79 ALA A CA 1
ATOM 609 C C . ALA A 1 79 ? -5.413 2.404 8.633 1.00 95.56 79 ALA A C 1
ATOM 611 O O . ALA A 1 79 ? -4.856 3.420 9.049 1.00 95.56 79 ALA A O 1
ATOM 612 N N . ARG A 1 80 ? -4.965 1.188 8.950 1.00 94.69 80 ARG A N 1
ATOM 613 C CA . ARG A 1 80 ? -3.732 0.963 9.717 1.00 94.69 80 ARG A CA 1
ATOM 614 C C . ARG A 1 80 ? -2.495 1.276 8.881 1.00 94.69 80 ARG A C 1
ATOM 616 O O . ARG A 1 80 ? -1.499 1.760 9.412 1.00 94.69 80 ARG A O 1
ATOM 623 N N . VAL A 1 81 ? -2.549 0.949 7.595 1.00 96.25 81 VAL A N 1
ATOM 624 C CA . VAL A 1 81 ? -1.452 1.116 6.642 1.00 96.25 81 VAL A CA 1
ATOM 625 C C . VAL A 1 81 ? -2.018 1.179 5.229 1.00 96.25 81 VAL A C 1
ATOM 627 O O . VAL A 1 81 ? -2.999 0.499 4.915 1.00 96.25 81 VAL A O 1
ATOM 630 N N . ILE A 1 82 ? -1.371 1.976 4.396 1.00 97.94 82 ILE A N 1
ATOM 631 C CA . ILE A 1 82 ? -1.555 2.069 2.962 1.00 97.94 82 ILE A CA 1
ATOM 632 C C . ILE A 1 82 ? -0.358 1.389 2.298 1.00 97.94 82 ILE A C 1
ATOM 634 O O . ILE A 1 82 ? 0.799 1.704 2.580 1.00 97.94 82 ILE A O 1
ATOM 638 N N . ALA A 1 83 ? -0.627 0.419 1.436 1.00 97.88 83 ALA A N 1
ATOM 639 C CA . ALA A 1 83 ? 0.382 -0.311 0.689 1.00 97.88 83 ALA A CA 1
ATOM 640 C C . ALA A 1 83 ? 0.148 -0.145 -0.811 1.00 97.88 83 ALA A C 1
ATOM 642 O O . ALA A 1 83 ? -0.997 -0.051 -1.245 1.00 97.88 83 ALA A O 1
ATOM 643 N N . GLY A 1 84 ? 1.214 -0.138 -1.604 1.00 97.38 84 GLY A N 1
ATOM 644 C CA . GLY A 1 84 ? 1.097 -0.040 -3.058 1.00 97.38 84 GLY A CA 1
ATOM 645 C C . GLY A 1 84 ? 2.414 0.272 -3.750 1.00 97.38 84 GLY A C 1
ATOM 646 O O . GLY A 1 84 ? 3.475 0.319 -3.118 1.00 97.38 84 GLY A O 1
ATOM 647 N N . PHE A 1 85 ? 2.330 0.504 -5.055 1.00 97.19 85 PHE A N 1
ATOM 648 C CA . PHE A 1 85 ? 3.471 0.819 -5.908 1.00 97.19 85 PHE A CA 1
ATOM 649 C C . PHE A 1 85 ? 3.609 2.328 -6.131 1.00 97.19 85 PHE A C 1
ATOM 651 O O . PHE A 1 85 ? 2.632 3.036 -6.373 1.00 97.19 85 PHE A O 1
ATOM 658 N N . THR A 1 86 ? 4.845 2.824 -6.077 1.00 96.94 86 THR A N 1
ATOM 659 C CA . THR A 1 86 ? 5.175 4.244 -6.334 1.00 96.94 86 THR A CA 1
ATOM 660 C C . THR A 1 86 ? 5.681 4.494 -7.759 1.00 96.94 86 THR A C 1
ATOM 662 O O . THR A 1 86 ? 6.350 5.492 -8.024 1.00 96.94 86 THR A O 1
ATOM 665 N N . LYS A 1 87 ? 5.431 3.543 -8.660 1.00 95.50 87 LYS A N 1
ATOM 666 C CA . LYS A 1 87 ? 5.755 3.605 -10.085 1.00 95.50 87 LYS A CA 1
ATOM 667 C C . LYS A 1 87 ? 4.757 2.773 -10.878 1.00 95.50 87 LYS A C 1
ATOM 669 O O . LYS A 1 87 ? 4.012 1.970 -10.307 1.00 95.50 87 LYS A O 1
ATOM 674 N N . ASP A 1 88 ? 4.835 2.910 -12.192 1.00 94.62 88 ASP A N 1
ATOM 675 C CA . ASP A 1 88 ? 4.192 1.992 -13.115 1.00 94.62 88 ASP A CA 1
ATOM 676 C C . ASP A 1 88 ? 4.931 0.656 -13.084 1.00 94.62 88 ASP A C 1
ATOM 678 O O . ASP A 1 88 ? 6.165 0.605 -13.106 1.00 94.62 88 ASP A O 1
ATOM 682 N N . VAL A 1 89 ? 4.169 -0.423 -12.972 1.00 91.12 89 VAL A N 1
ATOM 683 C CA . VAL A 1 89 ? 4.674 -1.785 -12.790 1.00 91.12 89 VAL A CA 1
ATOM 684 C C . VAL A 1 89 ? 4.201 -2.666 -13.936 1.00 91.12 89 VAL A C 1
ATOM 686 O O . VAL A 1 89 ? 3.135 -2.431 -14.505 1.00 91.12 89 VAL A O 1
ATOM 689 N N . ASP A 1 90 ? 5.001 -3.674 -14.282 1.00 92.31 90 ASP A N 1
ATOM 690 C CA . ASP A 1 90 ? 4.568 -4.698 -15.228 1.00 92.31 90 ASP A CA 1
ATOM 691 C C . ASP A 1 90 ? 3.380 -5.472 -14.639 1.00 92.31 90 ASP A C 1
ATOM 693 O O . ASP A 1 90 ? 3.368 -5.810 -13.451 1.00 92.31 90 ASP A O 1
ATOM 697 N N . TRP A 1 91 ? 2.358 -5.725 -15.455 1.00 88.81 91 TRP A N 1
ATOM 698 C CA . TRP A 1 91 ? 1.103 -6.303 -14.976 1.00 88.81 91 TRP A CA 1
ATOM 699 C C . TRP A 1 91 ? 1.281 -7.737 -14.457 1.00 88.81 91 TRP A C 1
ATOM 701 O O . TRP A 1 91 ? 0.620 -8.119 -13.494 1.00 88.81 91 TRP A O 1
ATOM 711 N N . LEU A 1 92 ? 2.174 -8.529 -15.062 1.00 92.62 92 LEU A N 1
ATOM 712 C CA . LEU A 1 92 ? 2.379 -9.922 -14.679 1.00 92.62 92 LEU A CA 1
ATOM 713 C C . LEU A 1 92 ? 3.226 -10.001 -13.408 1.00 92.62 92 LEU A C 1
ATOM 715 O O . LEU A 1 92 ? 2.881 -10.732 -12.478 1.00 92.62 92 LEU A O 1
ATOM 719 N N . GLU A 1 93 ? 4.305 -9.216 -13.346 1.00 91.81 93 GLU A N 1
ATOM 720 C CA . GLU A 1 93 ? 5.149 -9.137 -12.149 1.00 91.81 93 GLU A CA 1
ATOM 721 C C . GLU A 1 93 ? 4.360 -8.611 -10.939 1.00 91.81 93 GLU A C 1
ATOM 723 O O . GLU A 1 93 ? 4.430 -9.192 -9.852 1.00 91.81 93 GLU A O 1
ATOM 728 N N . SER A 1 94 ? 3.561 -7.555 -11.124 1.00 91.69 94 SER A N 1
ATOM 729 C CA . SER A 1 94 ? 2.733 -6.999 -10.048 1.00 91.69 94 SER A CA 1
ATOM 730 C C . SER A 1 94 ? 1.643 -7.964 -9.591 1.00 91.69 94 SER A C 1
ATOM 732 O O . SER A 1 94 ? 1.506 -8.164 -8.389 1.00 91.69 94 SER A O 1
ATOM 734 N N . ALA A 1 95 ? 0.955 -8.659 -10.502 1.00 93.06 95 ALA A N 1
ATOM 735 C CA . ALA A 1 95 ? -0.037 -9.670 -10.131 1.00 93.06 95 ALA A CA 1
ATOM 736 C C . ALA A 1 95 ? 0.575 -10.831 -9.321 1.00 93.06 95 ALA A C 1
ATOM 738 O O . ALA A 1 95 ? -0.017 -11.298 -8.346 1.00 93.06 95 ALA A O 1
ATOM 739 N N . ALA A 1 96 ? 1.784 -11.283 -9.673 1.00 94.62 96 ALA A N 1
ATOM 740 C CA . ALA A 1 96 ? 2.500 -12.287 -8.886 1.00 94.62 96 ALA A CA 1
ATOM 741 C C . ALA A 1 96 ? 2.874 -11.752 -7.492 1.00 94.62 96 ALA A C 1
ATOM 743 O O . ALA A 1 96 ? 2.714 -12.448 -6.484 1.00 94.62 96 ALA A O 1
ATOM 744 N N . PHE A 1 97 ? 3.337 -10.502 -7.418 1.00 96.38 97 PHE A N 1
ATOM 745 C CA . PHE A 1 97 ? 3.657 -9.852 -6.151 1.00 96.38 97 PHE A CA 1
ATOM 746 C C . PHE A 1 97 ? 2.417 -9.625 -5.274 1.00 96.38 97 PHE A C 1
ATOM 748 O O . PHE A 1 97 ? 2.504 -9.782 -4.053 1.00 96.38 97 PHE A O 1
ATOM 755 N N . ASP A 1 98 ? 1.256 -9.339 -5.868 1.00 95.69 98 ASP A N 1
ATOM 756 C CA . ASP A 1 98 ? -0.003 -9.130 -5.153 1.00 95.69 98 ASP A CA 1
ATOM 757 C C . ASP A 1 98 ? -0.361 -10.339 -4.288 1.00 95.69 98 ASP A C 1
ATOM 759 O O . ASP A 1 98 ? -0.711 -10.185 -3.117 1.00 95.69 98 ASP A O 1
ATOM 763 N N . LEU A 1 99 ? -0.181 -11.555 -4.810 1.00 96.19 99 LEU A N 1
ATOM 764 C CA . LEU A 1 99 ? -0.416 -12.791 -4.060 1.00 96.19 99 LEU A CA 1
ATOM 765 C C . LEU A 1 99 ? 0.508 -12.909 -2.836 1.00 96.19 99 LEU A C 1
ATOM 767 O O . LEU A 1 99 ? 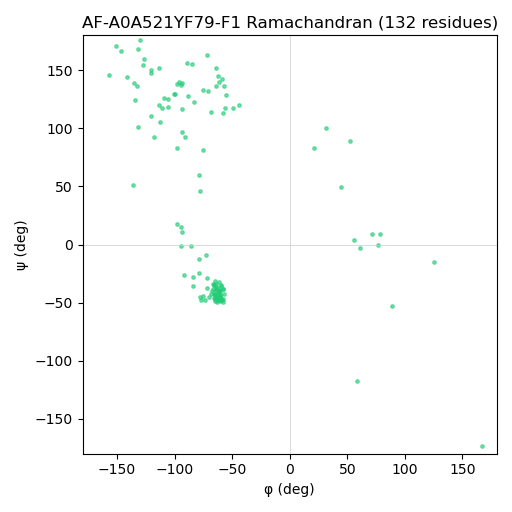0.073 -13.311 -1.751 1.00 96.19 99 LEU A O 1
ATOM 771 N N . LEU A 1 100 ? 1.779 -12.522 -2.980 1.00 97.19 100 LEU A N 1
ATOM 772 C CA . LEU A 1 100 ? 2.759 -12.533 -1.889 1.00 97.19 100 LEU A CA 1
ATOM 773 C C . LEU A 1 100 ? 2.427 -11.478 -0.826 1.00 97.19 100 LEU A C 1
ATOM 775 O O . LEU A 1 100 ? 2.485 -11.766 0.373 1.00 97.19 100 LEU A O 1
ATOM 779 N N . ALA A 1 101 ? 2.046 -10.273 -1.252 1.00 96.69 101 ALA A N 1
ATOM 780 C CA . ALA A 1 101 ? 1.644 -9.186 -0.367 1.00 96.69 101 ALA A CA 1
ATOM 781 C C . ALA A 1 101 ? 0.362 -9.535 0.407 1.00 96.69 101 ALA A C 1
ATOM 783 O O . ALA A 1 101 ? 0.323 -9.399 1.632 1.00 96.69 101 ALA A O 1
ATOM 784 N N . LEU A 1 102 ? -0.657 -10.070 -0.273 1.00 95.44 102 LEU A N 1
ATOM 785 C CA . LEU A 1 102 ? -1.907 -10.524 0.342 1.00 95.44 102 LEU A CA 1
ATOM 786 C C . LEU A 1 102 ? -1.664 -11.640 1.363 1.00 95.44 102 LEU A C 1
ATOM 788 O O . LEU A 1 102 ? -2.197 -11.584 2.477 1.00 95.44 102 LEU A O 1
ATOM 792 N N . ARG A 1 103 ? -0.794 -12.610 1.049 1.00 95.38 103 ARG A N 1
ATOM 793 C CA . ARG A 1 103 ? -0.354 -13.618 2.023 1.00 95.38 103 ARG A CA 1
ATOM 794 C C . ARG A 1 103 ? 0.301 -12.964 3.235 1.00 95.38 103 ARG A C 1
ATOM 796 O O . ARG A 1 103 ? -0.042 -13.300 4.366 1.00 95.38 103 ARG A O 1
ATOM 803 N N . ALA A 1 104 ? 1.221 -12.025 3.030 1.00 96.06 104 ALA A N 1
ATOM 804 C CA . ALA A 1 104 ? 1.904 -11.358 4.133 1.00 96.06 104 ALA A CA 1
ATOM 805 C C . ALA A 1 104 ? 0.912 -10.605 5.042 1.00 96.06 104 ALA A C 1
ATOM 807 O O . ALA A 1 104 ? 0.974 -10.714 6.267 1.00 96.06 104 ALA A O 1
ATOM 808 N N . PHE A 1 105 ? -0.043 -9.879 4.462 1.00 94.50 105 PHE A N 1
ATOM 809 C CA . PHE A 1 105 ? -1.006 -9.082 5.224 1.00 94.50 105 PHE A CA 1
ATOM 810 C C . PHE A 1 105 ? -2.053 -9.906 5.974 1.00 94.50 105 PHE A C 1
ATOM 812 O O . PHE A 1 105 ? -2.538 -9.467 7.020 1.00 94.50 105 PHE A O 1
ATOM 819 N N . THR A 1 106 ? -2.394 -11.090 5.472 1.00 91.94 106 THR A N 1
ATOM 820 C CA . THR A 1 106 ? -3.335 -11.999 6.139 1.00 91.94 106 THR A CA 1
ATOM 821 C C . THR A 1 106 ? -2.646 -12.861 7.199 1.00 91.94 106 THR A C 1
ATOM 823 O O . THR A 1 106 ? -3.219 -13.085 8.272 1.00 91.94 106 THR A O 1
ATOM 826 N N . HIS A 1 107 ? -1.397 -13.269 6.948 1.00 93.00 107 HIS A N 1
ATOM 827 C CA . HIS A 1 107 ? -0.609 -14.131 7.828 1.00 93.00 107 HIS A CA 1
ATOM 828 C C . HIS A 1 107 ? -0.032 -13.395 9.047 1.00 93.00 107 HIS A C 1
ATOM 830 O O . HIS A 1 107 ? -0.166 -13.867 10.176 1.00 93.00 107 HIS A O 1
ATOM 836 N N . PHE A 1 108 ? 0.591 -12.227 8.860 1.00 93.94 108 PHE A N 1
ATOM 837 C CA . PHE A 1 108 ? 1.253 -11.518 9.959 1.00 93.94 108 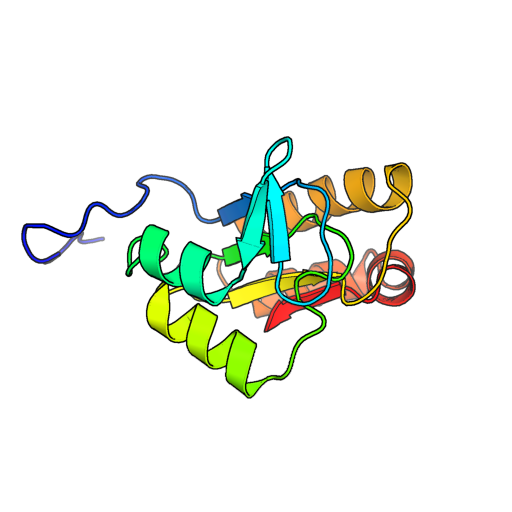PHE A CA 1
ATOM 838 C C . PHE A 1 108 ? 0.291 -10.580 10.698 1.00 93.94 108 PHE A C 1
ATOM 840 O O . PHE A 1 108 ? -0.329 -9.696 10.110 1.00 93.94 108 PHE A O 1
ATOM 847 N N . ALA A 1 109 ? 0.220 -10.705 12.027 1.00 88.94 109 ALA A N 1
ATOM 848 C CA . ALA A 1 109 ? -0.572 -9.793 12.858 1.00 88.94 109 ALA A CA 1
ATOM 849 C C . ALA A 1 109 ? -0.025 -8.352 12.817 1.00 88.94 109 ALA A C 1
ATOM 851 O O . ALA A 1 109 ? -0.775 -7.380 12.682 1.00 88.94 109 ALA A O 1
ATOM 852 N N . ARG A 1 110 ? 1.303 -8.205 12.897 1.00 92.00 110 ARG A N 1
ATOM 853 C CA . ARG A 1 110 ? 1.996 -6.911 12.858 1.00 92.00 110 ARG A CA 1
ATOM 854 C C . ARG A 1 110 ? 2.450 -6.581 11.445 1.00 92.00 110 ARG A C 1
ATOM 856 O O . ARG A 1 110 ? 3.035 -7.425 10.768 1.00 92.00 110 ARG A O 1
ATOM 863 N N . ILE A 1 111 ? 2.261 -5.325 11.041 1.00 93.94 111 ILE A N 1
ATOM 864 C CA . ILE A 1 111 ? 2.661 -4.875 9.707 1.00 93.94 111 ILE A CA 1
ATOM 865 C C . ILE A 1 111 ? 4.179 -4.926 9.500 1.00 93.94 111 ILE A C 1
ATOM 867 O O . ILE A 1 111 ? 4.633 -5.252 8.409 1.00 93.94 111 ILE A O 1
ATOM 871 N N . ASP A 1 112 ? 4.965 -4.713 10.558 1.00 95.38 112 ASP A N 1
ATOM 872 C CA . ASP A 1 112 ? 6.425 -4.844 10.498 1.00 95.38 112 ASP A CA 1
ATOM 873 C C . ASP A 1 112 ? 6.853 -6.282 10.184 1.00 95.38 112 ASP A C 1
ATOM 875 O O . ASP A 1 112 ? 7.814 -6.489 9.451 1.00 95.38 112 ASP A O 1
ATOM 879 N N . GLY A 1 113 ? 6.102 -7.278 10.669 1.00 96.94 113 GLY A N 1
ATOM 880 C CA . GLY A 1 113 ? 6.325 -8.685 10.334 1.00 96.94 113 GLY A CA 1
ATOM 881 C C . GLY A 1 113 ? 6.125 -8.946 8.842 1.00 96.94 113 GLY A C 1
ATOM 882 O O . GLY A 1 113 ? 7.009 -9.502 8.196 1.00 96.94 113 GLY A O 1
ATOM 883 N N . ALA A 1 114 ? 5.017 -8.451 8.278 1.00 96.56 114 ALA A N 1
ATOM 884 C CA . ALA A 1 114 ? 4.755 -8.528 6.840 1.00 96.56 114 ALA A CA 1
ATOM 885 C C . ALA A 1 114 ? 5.839 -7.809 6.019 1.00 96.56 114 ALA A C 1
ATOM 887 O O . ALA A 1 114 ? 6.373 -8.381 5.070 1.00 96.56 114 ALA A O 1
ATOM 888 N N . ARG A 1 115 ? 6.217 -6.585 6.417 1.00 97.31 115 ARG A N 1
ATOM 889 C CA . ARG A 1 115 ? 7.273 -5.795 5.764 1.00 97.31 115 ARG A CA 1
ATOM 890 C C . ARG A 1 115 ? 8.606 -6.541 5.752 1.00 97.31 115 ARG A C 1
ATOM 892 O O . ARG A 1 115 ? 9.247 -6.633 4.708 1.00 97.31 115 ARG A O 1
ATOM 899 N N . ASN A 1 116 ? 9.019 -7.062 6.905 1.00 98.12 116 ASN A N 1
ATOM 900 C CA . ASN A 1 116 ? 10.293 -7.757 7.058 1.00 98.12 116 ASN A CA 1
ATOM 901 C C . ASN A 1 116 ? 10.307 -9.070 6.279 1.00 98.12 116 ASN A C 1
ATOM 903 O O . ASN A 1 116 ? 11.308 -9.386 5.643 1.00 98.12 116 ASN A O 1
ATOM 907 N N . TRP A 1 117 ? 9.198 -9.811 6.279 1.00 98.19 117 TRP A N 1
ATOM 908 C CA . TRP A 1 117 ? 9.082 -11.043 5.510 1.00 98.19 117 TRP A CA 1
ATOM 909 C C . TRP A 1 117 ? 9.159 -10.787 4.001 1.00 98.19 117 TRP A C 1
ATOM 911 O O . TRP A 1 117 ? 9.947 -11.450 3.330 1.00 98.19 117 TRP A O 1
ATOM 921 N N . LEU A 1 118 ? 8.429 -9.793 3.478 1.00 98.19 118 LEU A N 1
ATOM 922 C CA . LEU A 1 118 ? 8.495 -9.422 2.059 1.00 98.19 118 LEU A CA 1
ATOM 923 C C . LEU A 1 118 ? 9.910 -8.990 1.658 1.00 98.19 118 LEU A C 1
ATOM 925 O O . LEU A 1 118 ? 10.450 -9.492 0.679 1.00 98.19 118 LEU A O 1
ATOM 929 N N . ARG A 1 119 ? 10.545 -8.113 2.446 1.00 97.81 119 ARG A N 1
ATOM 930 C CA . ARG A 1 119 ? 11.907 -7.626 2.166 1.00 97.81 119 ARG A CA 1
ATOM 931 C C . ARG A 1 119 ? 12.972 -8.712 2.271 1.00 97.81 119 ARG A C 1
ATOM 933 O O . ARG A 1 119 ? 13.946 -8.655 1.536 1.00 97.81 119 ARG A O 1
ATOM 940 N N . ARG A 1 120 ? 12.810 -9.679 3.178 1.00 98.12 120 ARG A N 1
ATOM 941 C CA . ARG A 1 120 ? 13.765 -10.781 3.348 1.00 98.12 120 ARG A CA 1
ATOM 942 C C . ARG A 1 120 ? 13.648 -11.822 2.236 1.00 98.12 120 ARG A C 1
ATOM 944 O O . ARG A 1 120 ? 14.670 -12.293 1.762 1.00 98.12 120 ARG A O 1
ATOM 951 N N . ASN A 1 121 ? 12.427 -12.207 1.866 1.00 98.19 121 ASN A N 1
ATOM 952 C CA . ASN A 1 121 ? 12.202 -13.324 0.941 1.00 98.19 121 ASN A CA 1
ATOM 953 C C . ASN A 1 121 ? 12.115 -12.879 -0.523 1.00 98.19 121 ASN A C 1
ATOM 955 O O . ASN A 1 121 ? 12.426 -13.665 -1.410 1.00 98.19 121 ASN A O 1
ATOM 959 N N . TYR A 1 122 ? 11.707 -11.632 -0.776 1.00 97.38 122 TYR A N 1
ATOM 960 C CA . TYR A 1 122 ? 11.503 -11.093 -2.124 1.00 97.38 122 TYR A CA 1
ATOM 961 C C . TYR A 1 122 ? 12.086 -9.672 -2.279 1.00 97.38 122 TYR A C 1
ATOM 963 O O . TYR A 1 122 ? 11.377 -8.765 -2.728 1.00 97.38 122 TYR A O 1
ATOM 971 N N . PRO A 1 123 ? 13.361 -9.431 -1.901 1.00 96.94 123 PRO A N 1
ATOM 972 C CA . PRO A 1 123 ? 13.969 -8.095 -1.944 1.00 96.94 123 PRO A CA 1
ATOM 973 C C . PRO A 1 123 ? 13.938 -7.470 -3.345 1.00 96.94 123 PRO A C 1
ATOM 975 O O . PRO A 1 123 ? 13.660 -6.275 -3.488 1.00 96.94 123 PRO A O 1
ATOM 978 N N . ASP A 1 124 ? 14.158 -8.280 -4.381 1.00 95.62 124 ASP A N 1
ATOM 979 C CA . ASP A 1 124 ? 14.154 -7.826 -5.772 1.00 95.62 124 ASP A CA 1
ATOM 980 C C . ASP A 1 124 ? 12.770 -7.351 -6.204 1.00 95.62 124 ASP A C 1
ATOM 982 O O . ASP A 1 124 ? 12.646 -6.260 -6.748 1.00 95.62 124 ASP A O 1
ATOM 986 N N . LEU A 1 125 ? 11.710 -8.104 -5.897 1.00 94.44 125 LEU A N 1
ATOM 987 C CA . LEU A 1 125 ? 10.348 -7.697 -6.254 1.00 94.44 125 LEU A CA 1
ATOM 988 C C . LEU A 1 125 ? 9.908 -6.450 -5.479 1.00 94.44 125 LEU A C 1
ATOM 990 O O . LEU A 1 125 ? 9.276 -5.564 -6.051 1.00 94.44 125 LEU A O 1
ATOM 994 N N . VAL A 1 126 ? 10.275 -6.335 -4.197 1.00 97.00 126 VAL A N 1
ATOM 995 C CA . VAL A 1 126 ? 9.976 -5.134 -3.398 1.00 97.00 126 VAL A CA 1
ATOM 996 C C . VAL A 1 126 ? 10.670 -3.900 -3.984 1.00 97.00 126 VAL A C 1
ATOM 998 O O . VAL A 1 126 ? 10.051 -2.839 -4.099 1.00 97.00 126 VAL A O 1
ATOM 1001 N N . SER A 1 127 ? 11.947 -4.024 -4.354 1.00 95.50 127 SER A N 1
ATOM 1002 C CA . SER A 1 127 ? 12.739 -2.908 -4.881 1.00 95.50 127 SER A CA 1
ATOM 1003 C C . SER A 1 127 ? 12.348 -2.532 -6.314 1.00 95.50 127 SER A C 1
ATOM 1005 O O . SER A 1 127 ? 12.080 -1.358 -6.579 1.00 95.50 127 SER A O 1
ATOM 1007 N N . ARG A 1 128 ? 12.232 -3.508 -7.225 1.00 92.62 128 ARG A N 1
ATOM 1008 C CA . ARG A 1 128 ? 11.891 -3.298 -8.646 1.00 92.62 128 ARG A CA 1
ATOM 1009 C C . ARG A 1 128 ? 10.511 -2.689 -8.843 1.00 92.62 128 ARG A C 1
ATOM 1011 O O . ARG A 1 128 ? 10.361 -1.806 -9.695 1.00 92.62 128 ARG A O 1
ATOM 1018 N N . ASN A 1 129 ? 9.539 -3.091 -8.024 1.00 93.31 129 ASN A N 1
ATOM 1019 C CA . ASN A 1 129 ? 8.184 -2.538 -8.051 1.00 93.31 129 ASN A CA 1
ATOM 1020 C C . ASN A 1 129 ? 8.034 -1.261 -7.210 1.00 93.31 129 ASN A C 1
ATOM 1022 O O . ASN A 1 129 ? 6.960 -0.666 -7.178 1.00 93.31 129 ASN A O 1
ATOM 1026 N N . ARG A 1 130 ? 9.106 -0.814 -6.533 1.00 95.88 130 ARG A N 1
ATOM 1027 C CA . ARG A 1 130 ? 9.098 0.308 -5.578 1.00 95.88 130 ARG A CA 1
ATOM 1028 C C . ARG A 1 130 ? 7.900 0.244 -4.628 1.00 95.88 130 ARG A C 1
ATOM 1030 O O . ARG A 1 130 ? 7.144 1.211 -4.467 1.00 95.88 130 ARG A O 1
ATOM 1037 N N . PHE A 1 131 ? 7.722 -0.933 -4.040 1.00 97.38 131 PHE A N 1
ATOM 1038 C CA . PHE A 1 131 ? 6.614 -1.228 -3.152 1.00 97.38 131 PHE A CA 1
ATOM 1039 C C . PHE A 1 131 ? 6.815 -0.574 -1.782 1.00 97.38 131 PHE A C 1
ATOM 1041 O O . PHE A 1 131 ? 7.888 -0.677 -1.176 1.00 97.38 131 PHE A O 1
ATOM 1048 N N . VAL A 1 132 ? 5.772 0.079 -1.272 1.00 96.81 132 VAL A N 1
ATOM 1049 C CA . VAL A 1 132 ? 5.803 0.795 0.009 1.00 96.81 132 VAL A CA 1
ATOM 1050 C C . VAL A 1 132 ? 4.669 0.362 0.932 1.00 96.81 132 VAL A C 1
ATOM 1052 O O . VAL A 1 132 ? 3.629 -0.113 0.488 1.00 96.81 132 VAL A O 1
ATOM 1055 N N . LEU A 1 133 ? 4.894 0.530 2.238 1.00 96.06 133 LEU A N 1
ATOM 1056 C CA . LEU A 1 133 ? 3.898 0.369 3.298 1.00 96.06 133 LEU A CA 1
ATOM 1057 C C . LEU A 1 133 ? 3.988 1.607 4.203 1.00 96.06 133 LEU A C 1
ATOM 1059 O O . LEU A 1 133 ? 4.923 1.669 5.015 1.00 96.06 133 LEU A O 1
ATOM 1063 N N . ARG A 1 134 ? 3.065 2.563 4.044 1.00 90.88 134 ARG A N 1
ATOM 1064 C CA . ARG A 1 134 ? 3.008 3.844 4.775 1.00 90.88 134 ARG A CA 1
ATOM 1065 C C . ARG A 1 134 ? 1.762 3.942 5.666 1.00 90.88 134 ARG A C 1
ATOM 1067 O O . ARG A 1 134 ? 0.666 3.544 5.232 1.00 90.88 134 ARG A O 1
#

Solvent-accessible surface area (backbone atoms only — not comparable to full-atom values): 7272 Å² total; per-residue (Å²): 137,79,94,75,86,77,70,93,84,71,74,47,69,74,96,62,56,60,48,80,44,79,36,57,36,38,63,39,25,40,38,62,89,93,43,78,43,40,47,68,59,50,17,63,76,37,56,46,26,34,58,72,15,38,39,34,35,65,18,28,12,27,64,46,56,56,68,70,55,53,51,47,34,32,63,43,14,32,33,65,31,43,31,28,17,53,35,81,58,58,69,68,63,47,55,58,46,46,57,55,50,52,50,29,58,69,70,34,92,48,68,66,54,25,53,51,51,46,49,71,77,38,44,64,62,40,57,76,40,43,53,48,80,86

pLDDT: mean 89.35, std 16.05, range [32.53, 98.19]

Secondary structure (DSSP, 8-state):
-----PPTT-----S-SEEEE-SEEETTEEEETTEEEEHHHHHHHHTTTTTTPEEEE-STTTT-S-HHHHHHHHHHHT-SEEEEESS---HHHHHHHHHHHHHHHHH-SSHHHHHHHHHHH-HHHHHHTTEEE-

Mean predicted aligned error: 5.68 Å

Foldseek 3Di:
DDDDDDPPPQQAPPDDQEAEAQAEADAQWGDDPPDIAGLVNVLQVLAQSQANHEYEYLYAQPPLDDPVSLVVSCVSNNHPKYKYFNHGDDNVLSVVVVVLLRCLSRPDPDVVSSVCVCCVPPVPSCVVRVIDID

Radius of gyration: 14.74 Å; Cα contacts (8 Å, |Δi|>4): 225; chains: 1; bounding box: 38×29×41 Å

Nearest PDB structures (foldseek):
  7y8k-assembly1_A  TM=4.891E-01  e=3.580E-01  Streptomyces clavuligerus
  6to4-assembly2_B  TM=4.901E-01  e=9.298E-01  Myxococcus stipitatus DSM 14675
  8jku-assembly1_B  TM=4.995E-01  e=1.278E+00  synthetic construct
  8jyt-assembly1_A  TM=4.364E-01  e=9.298E-01  synthetic construct
  6to4-assembly1_D  TM=4.689E-01  e=1.125E+00  Myxococcus stipitatus DSM 14675

Sequence (134 aa):
MTAKNRPAGVFCIEGEKVGYFAFHGSPGTIRIGRKHIDLEHLGRLLEKRAQGKTLYFGSCSTVQVSDAELDQFKRTTGARVIAGFTKDVDWLESAAFDLLALRAFTHFARIDGARNWLRRNYPDLVSRNRFVLR